Protein AF-A0A7S0AWF3-F1 (afdb_monomer_lite)

Organism: NCBI:txid73915

Foldseek 3Di:
DAADFVPGDQDDPVVVVVCCVVVVDPLQDKGKGLAQQDPPHHPCVVVVPDDDPPVCPPLCLVPPDPVNQVVCVVVLFHSPDSVNVRDDMDMGHGPNHDDQDDQDPPNDDDDDDDPDDDDDDDDDDPVVCVVVVVRHDPPQDQDQPRDRPPDDDDDDDDPPDDRDRDDDDDDDD

Structure (mmCIF, N/CA/C/O backbone):
data_AF-A0A7S0AWF3-F1
#
_entry.id   AF-A0A7S0AWF3-F1
#
loop_
_atom_site.group_PDB
_atom_site.id
_atom_site.type_symbol
_atom_site.label_atom_id
_atom_site.label_alt_id
_atom_site.label_comp_id
_atom_site.label_asym_id
_atom_site.label_entity_id
_atom_site.label_seq_id
_atom_site.pdbx_PDB_ins_code
_atom_site.Cartn_x
_atom_site.Cartn_y
_atom_site.Cartn_z
_atom_site.occupancy
_atom_site.B_iso_or_equiv
_atom_site.auth_seq_id
_atom_site.auth_comp_id
_atom_site.auth_asym_id
_atom_site.auth_atom_id
_atom_site.pdbx_PDB_model_num
ATOM 1 N N . ARG A 1 1 ? 4.620 -11.772 15.820 1.00 35.00 1 ARG A N 1
ATOM 2 C CA . ARG A 1 1 ? 5.705 -10.765 15.762 1.00 35.00 1 ARG A CA 1
ATOM 3 C C . ARG A 1 1 ? 5.446 -9.985 14.480 1.00 35.00 1 ARG A C 1
ATOM 5 O O . ARG A 1 1 ? 5.485 -10.620 13.442 1.00 35.00 1 ARG A O 1
ATOM 12 N N . GLY A 1 2 ? 4.979 -8.738 14.556 1.00 33.75 2 GLY A N 1
ATOM 13 C CA . GLY A 1 2 ? 4.572 -7.943 13.388 1.00 33.75 2 GLY A CA 1
ATOM 14 C C . GLY A 1 2 ? 5.607 -6.875 13.059 1.00 33.75 2 GLY A C 1
ATOM 15 O O . GLY A 1 2 ? 6.203 -6.306 13.967 1.00 33.75 2 GLY A O 1
ATOM 16 N N . GLY A 1 3 ? 5.852 -6.671 11.766 1.00 32.41 3 GLY A N 1
ATOM 17 C CA . GLY A 1 3 ? 6.901 -5.803 11.225 1.00 32.41 3 GLY A CA 1
ATOM 18 C C . GLY A 1 3 ? 6.804 -4.315 11.590 1.00 32.41 3 GLY A C 1
ATOM 19 O O . GLY A 1 3 ? 5.917 -3.908 12.341 1.00 32.41 3 GLY A O 1
ATOM 20 N N . PRO A 1 4 ? 7.746 -3.497 11.082 1.00 34.53 4 PRO A N 1
ATOM 21 C CA . PRO A 1 4 ? 7.899 -2.118 11.514 1.00 34.53 4 PRO A CA 1
ATOM 22 C C . PRO A 1 4 ? 6.682 -1.296 11.094 1.00 34.53 4 PRO A C 1
ATOM 24 O O . PRO A 1 4 ? 6.488 -1.038 9.907 1.00 34.53 4 PRO A O 1
ATOM 27 N N . SER A 1 5 ? 5.915 -0.825 12.078 1.00 45.97 5 SER A N 1
ATOM 28 C CA . SER A 1 5 ? 5.121 0.385 11.900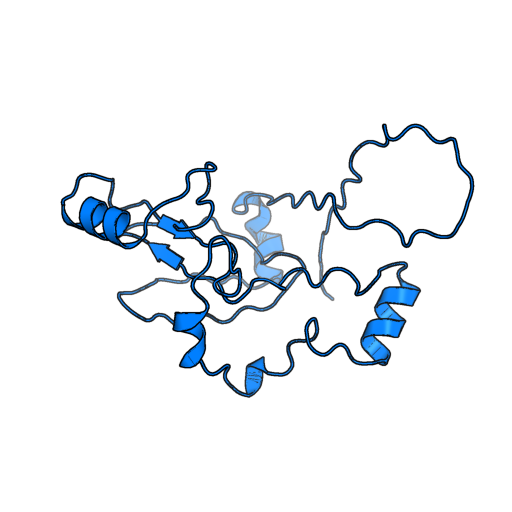 1.00 45.97 5 SER A CA 1
ATOM 29 C C . SER A 1 5 ? 6.079 1.557 11.671 1.00 45.97 5 SER A C 1
ATOM 31 O O . SER A 1 5 ? 7.243 1.511 12.085 1.00 45.97 5 SER A O 1
ATOM 33 N N . TRP A 1 6 ? 5.598 2.638 11.057 1.00 39.75 6 TRP A N 1
ATOM 34 C CA . TRP A 1 6 ? 6.263 3.940 11.132 1.00 39.75 6 TRP A CA 1
ATOM 35 C C . TRP A 1 6 ? 6.734 4.175 12.585 1.00 39.75 6 TRP A C 1
ATOM 37 O O . TRP A 1 6 ? 5.911 4.175 13.498 1.00 39.75 6 TRP A O 1
ATOM 47 N N . GLY A 1 7 ? 8.055 4.230 12.813 1.00 47.56 7 GLY A N 1
ATOM 48 C CA . GLY A 1 7 ? 8.663 4.317 14.154 1.00 47.56 7 GLY A CA 1
ATOM 49 C C . GLY A 1 7 ? 9.508 3.120 14.627 1.00 47.56 7 GLY A C 1
ATOM 50 O O . GLY A 1 7 ? 10.045 3.179 15.726 1.00 47.56 7 GLY A O 1
ATOM 51 N N . GLY A 1 8 ? 9.665 2.047 13.840 1.00 54.03 8 GLY A N 1
ATOM 52 C CA . GLY A 1 8 ? 10.641 0.975 14.131 1.00 54.03 8 GLY A CA 1
ATOM 53 C C . GLY A 1 8 ? 10.237 -0.016 15.233 1.00 54.03 8 GLY A C 1
ATOM 54 O O . GLY A 1 8 ? 11.016 -0.902 15.580 1.00 54.03 8 GLY A O 1
ATOM 55 N N . GLN A 1 9 ? 9.018 0.094 15.761 1.00 61.66 9 GLN A N 1
ATOM 56 C CA . GLN A 1 9 ? 8.491 -0.814 16.775 1.00 61.66 9 GLN A CA 1
ATOM 57 C C . GLN A 1 9 ? 7.814 -2.030 16.120 1.00 61.66 9 GLN A C 1
ATOM 59 O O . GLN A 1 9 ? 7.007 -1.894 15.200 1.00 61.66 9 GLN A O 1
ATOM 64 N N . VAL A 1 10 ? 8.158 -3.228 16.601 1.00 66.25 10 VAL A N 1
ATOM 65 C CA . VAL A 1 10 ? 7.544 -4.503 16.197 1.00 66.25 10 VAL A CA 1
ATOM 66 C C . VAL A 1 10 ? 6.279 -4.698 17.025 1.00 66.25 10 VAL A C 1
ATOM 68 O O . VAL A 1 10 ? 6.355 -4.960 18.227 1.00 66.25 10 VAL A O 1
ATOM 71 N N . TRP A 1 11 ? 5.109 -4.583 16.402 1.00 69.56 11 TRP A N 1
ATOM 72 C CA . TRP A 1 11 ? 3.831 -4.743 17.098 1.00 69.56 11 TRP A CA 1
ATOM 73 C C . TRP A 1 11 ? 3.323 -6.177 17.000 1.00 69.56 11 TRP A C 1
ATOM 75 O O . TRP A 1 11 ? 3.358 -6.810 15.947 1.00 69.56 11 TRP A O 1
ATOM 85 N N . ASN A 1 12 ? 2.802 -6.717 18.100 1.00 84.50 12 ASN A N 1
ATOM 86 C CA . ASN A 1 12 ? 1.944 -7.890 18.012 1.00 84.50 12 ASN A CA 1
ATOM 87 C C . ASN A 1 12 ? 0.540 -7.420 17.604 1.00 84.50 12 ASN A C 1
ATOM 89 O O . ASN A 1 12 ? -0.093 -6.687 18.360 1.00 84.50 12 ASN A O 1
ATOM 93 N N . LEU A 1 13 ? 0.058 -7.848 16.429 1.00 84.25 13 LEU A N 1
ATOM 94 C CA . LEU A 1 13 ? -1.236 -7.419 15.898 1.00 84.25 13 LEU A CA 1
ATOM 95 C C . LEU A 1 13 ? -2.390 -7.665 16.882 1.00 84.25 13 LEU A C 1
ATOM 97 O O . LEU A 1 13 ? -3.220 -6.780 17.063 1.00 84.25 13 LEU A O 1
ATOM 101 N N . SER A 1 14 ? -2.439 -8.821 17.554 1.00 86.75 14 SER A N 1
ATOM 102 C CA . SER A 1 14 ? -3.528 -9.109 18.494 1.00 86.75 14 SER A CA 1
ATOM 103 C C . SER A 1 14 ? -3.483 -8.188 19.712 1.00 86.75 14 SER A C 1
ATOM 105 O O . SER A 1 14 ? -4.521 -7.697 20.150 1.00 86.75 14 SER A O 1
ATOM 107 N N . SER A 1 15 ? -2.285 -7.915 20.234 1.00 89.19 15 SER A N 1
ATOM 108 C CA . SER A 1 15 ? -2.096 -6.979 21.347 1.00 89.19 15 SER A CA 1
ATOM 109 C C . SER A 1 15 ? -2.477 -5.559 20.946 1.00 89.19 15 SER A C 1
ATOM 111 O O . SER A 1 15 ? -3.204 -4.905 21.684 1.00 89.19 15 SER A O 1
ATOM 113 N N . TRP A 1 16 ? -2.069 -5.115 19.756 1.00 90.00 16 TRP A N 1
ATOM 114 C CA . TRP A 1 16 ? -2.416 -3.791 19.245 1.00 90.00 16 TRP A CA 1
ATOM 115 C C . TRP A 1 16 ? -3.926 -3.630 19.052 1.00 90.00 16 TRP A C 1
ATOM 117 O O . TRP A 1 16 ? -4.492 -2.632 19.486 1.00 90.00 16 TRP A O 1
ATOM 127 N N . VAL A 1 17 ? -4.605 -4.628 18.471 1.00 89.69 17 VAL A N 1
ATOM 128 C CA . VAL A 1 17 ? -6.070 -4.601 18.309 1.00 89.69 17 VAL A CA 1
ATOM 129 C C . VAL A 1 17 ? -6.758 -4.530 19.671 1.00 89.69 17 VAL A C 1
ATOM 131 O O . VAL A 1 17 ? -7.660 -3.716 19.863 1.00 89.69 17 VAL A O 1
ATOM 134 N N . HIS A 1 18 ? -6.308 -5.332 20.639 1.00 92.69 18 HIS A N 1
ATOM 135 C CA . HIS A 1 18 ? -6.840 -5.283 21.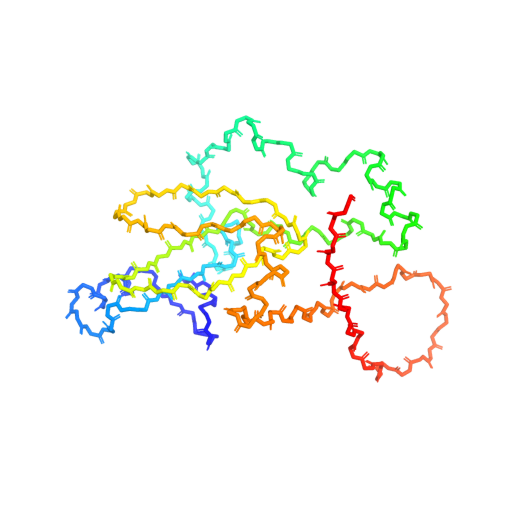997 1.00 92.69 18 HIS A CA 1
ATOM 136 C C . HIS A 1 18 ? -6.599 -3.915 22.648 1.00 92.69 18 HIS A C 1
ATOM 138 O O . HIS A 1 18 ? -7.492 -3.368 23.291 1.00 92.69 18 HIS A O 1
ATOM 144 N N . GLU A 1 19 ? -5.399 -3.351 22.525 1.00 93.00 19 GLU A N 1
ATOM 145 C CA . GLU A 1 19 ? -5.068 -2.029 23.059 1.00 93.00 19 GLU A CA 1
ATOM 146 C C . GLU A 1 19 ? -5.939 -0.935 22.444 1.00 93.00 19 GLU A C 1
ATOM 148 O O . GLU A 1 19 ? -6.502 -0.135 23.196 1.00 93.00 19 GLU A O 1
ATOM 153 N N . LEU A 1 20 ? -6.135 -0.967 21.123 1.00 90.75 20 LEU A N 1
ATOM 154 C CA . LEU A 1 20 ? -7.010 -0.050 20.398 1.00 90.75 20 LEU A CA 1
ATOM 155 C C . LEU A 1 20 ? -8.449 -0.129 20.916 1.00 90.75 20 LEU A C 1
ATOM 157 O O . LEU A 1 20 ? -9.039 0.893 21.256 1.00 90.75 20 LEU A O 1
ATOM 161 N N . TRP A 1 21 ? -9.014 -1.334 21.018 1.00 91.94 21 TRP A N 1
ATOM 162 C CA . TRP A 1 21 ? -10.392 -1.526 21.485 1.00 91.94 21 TRP A CA 1
ATOM 163 C C . TRP A 1 21 ? -10.581 -1.202 22.965 1.00 91.94 21 TRP A C 1
ATOM 165 O O . TRP A 1 21 ? -11.638 -0.714 23.351 1.00 91.94 21 TRP A O 1
ATOM 175 N N . SER A 1 22 ? -9.556 -1.420 23.788 1.00 96.00 22 SER A N 1
ATOM 176 C CA . SER A 1 22 ? -9.563 -1.022 25.201 1.00 96.00 22 SER A CA 1
ATOM 177 C C . SER A 1 22 ? -9.377 0.485 25.423 1.00 96.00 22 SER A C 1
ATOM 179 O O . SER A 1 22 ? -9.409 0.931 26.566 1.00 96.00 22 SER A O 1
ATOM 181 N N . GLY A 1 23 ? -9.135 1.267 24.363 1.00 94.50 23 GLY A N 1
ATOM 182 C CA . GLY A 1 23 ? -8.863 2.705 24.454 1.00 94.50 23 GLY A CA 1
ATOM 183 C C . GLY A 1 23 ? -7.490 3.053 25.038 1.00 94.50 23 GLY A C 1
ATOM 184 O O . GLY A 1 23 ? -7.255 4.203 25.397 1.00 94.50 23 GLY A O 1
ATOM 185 N N . ARG A 1 24 ? -6.572 2.080 25.142 1.00 94.38 24 ARG A N 1
ATOM 186 C CA . ARG A 1 24 ? -5.211 2.289 25.672 1.00 94.38 24 ARG A CA 1
ATOM 187 C C . ARG A 1 24 ? -4.275 2.965 24.676 1.00 94.38 24 ARG A C 1
ATOM 189 O O . ARG A 1 24 ? -3.274 3.539 25.090 1.00 94.38 24 ARG A O 1
ATOM 196 N N . ILE A 1 25 ? -4.605 2.914 23.387 1.00 91.69 25 ILE A N 1
ATOM 197 C CA . ILE A 1 25 ? -3.926 3.679 22.338 1.00 91.69 25 ILE A CA 1
ATOM 198 C C . ILE A 1 25 ? -4.941 4.539 21.576 1.00 91.69 25 ILE A C 1
ATOM 200 O O . ILE A 1 25 ? -6.114 4.160 21.490 1.00 91.69 25 ILE A O 1
ATOM 204 N N . PRO A 1 26 ? -4.527 5.697 21.024 1.00 90.56 26 PRO A N 1
ATOM 205 C CA . PRO A 1 26 ? -5.448 6.598 20.342 1.00 90.56 26 PRO A CA 1
ATOM 206 C C . PRO A 1 26 ? -6.111 5.937 19.133 1.00 90.56 26 PRO A C 1
ATOM 208 O O . PRO A 1 26 ? -5.474 5.196 18.390 1.00 90.56 26 PRO A O 1
ATOM 211 N N . SER A 1 27 ? -7.378 6.265 18.870 1.00 90.44 27 SER A N 1
ATOM 212 C CA . SER A 1 27 ? -8.121 5.659 17.758 1.00 90.44 27 SER A CA 1
ATOM 213 C C . SER A 1 27 ? -7.572 6.026 16.376 1.00 90.44 27 SER A C 1
ATOM 215 O O . SER A 1 27 ? -7.838 5.324 15.414 1.00 90.44 27 SER A O 1
ATOM 217 N N . HIS A 1 28 ? -6.807 7.109 16.254 1.00 88.06 28 HIS A N 1
ATOM 218 C CA . HIS A 1 28 ? -6.290 7.601 14.976 1.00 88.06 28 HIS A CA 1
ATOM 219 C C . HIS A 1 28 ? -4.918 7.014 14.603 1.00 88.06 28 HIS A C 1
ATOM 221 O O . HIS A 1 28 ? -4.251 7.553 13.723 1.00 88.06 28 HIS A O 1
ATOM 227 N N . VAL A 1 29 ? -4.475 5.939 15.263 1.00 88.38 29 VAL A N 1
ATOM 228 C CA . VAL A 1 29 ? -3.222 5.236 14.938 1.00 88.38 29 VAL A CA 1
ATOM 229 C C . VAL A 1 29 ? -3.467 4.055 13.995 1.00 88.38 29 VAL A C 1
ATOM 231 O O . VAL A 1 29 ? -4.584 3.546 13.871 1.00 88.38 29 VAL A O 1
ATOM 234 N N . GLY A 1 30 ? -2.414 3.613 13.307 1.00 87.75 30 GLY A N 1
ATOM 235 C CA . GLY A 1 30 ? -2.478 2.491 12.376 1.00 87.75 30 GLY A CA 1
ATOM 236 C C . GLY A 1 30 ? -1.155 1.743 12.257 1.00 87.75 30 GLY A C 1
ATOM 237 O O . GLY A 1 30 ? -0.084 2.317 12.447 1.00 87.75 30 GLY A O 1
ATOM 238 N N . ILE A 1 31 ? -1.249 0.457 11.930 1.00 85.31 31 ILE A N 1
ATOM 239 C CA . ILE A 1 31 ? -0.146 -0.431 11.573 1.00 85.31 31 ILE A CA 1
ATOM 240 C C . ILE A 1 31 ? -0.183 -0.687 10.068 1.00 85.31 31 ILE A C 1
ATOM 242 O O . ILE A 1 31 ? -1.238 -0.915 9.472 1.00 85.31 31 ILE A O 1
ATOM 246 N N . PHE A 1 32 ? 1.014 -0.688 9.496 1.00 81.56 32 PHE A N 1
ATOM 247 C CA . PHE A 1 32 ? 1.313 -1.044 8.122 1.00 81.56 32 PHE A CA 1
ATOM 248 C C . PHE A 1 32 ? 2.394 -2.113 8.197 1.00 81.56 32 PHE A C 1
ATOM 250 O O . PHE A 1 32 ? 3.433 -1.863 8.811 1.00 81.56 32 PHE A O 1
ATOM 257 N N . ASP A 1 33 ? 2.155 -3.299 7.648 1.00 78.69 33 ASP A N 1
ATOM 258 C CA . ASP A 1 33 ? 3.249 -4.251 7.483 1.00 78.69 33 ASP A CA 1
ATOM 259 C C . ASP A 1 33 ? 4.068 -3.926 6.221 1.00 78.69 33 ASP A C 1
ATOM 261 O O . ASP A 1 33 ? 3.626 -3.215 5.317 1.00 78.69 33 ASP A O 1
ATOM 265 N N . LYS A 1 34 ? 5.294 -4.451 6.170 1.00 73.38 34 LYS A N 1
ATOM 266 C CA . LYS A 1 34 ? 6.145 -4.384 4.974 1.00 73.38 34 LYS A CA 1
ATOM 267 C C . LYS A 1 34 ? 5.839 -5.498 3.970 1.00 73.38 34 LYS A C 1
ATOM 269 O O . LYS A 1 34 ? 6.589 -5.661 3.018 1.00 73.38 34 LYS A O 1
ATOM 274 N N . GLY A 1 35 ? 4.786 -6.281 4.203 1.00 85.38 35 GLY A N 1
ATOM 275 C CA . GLY A 1 35 ? 4.502 -7.473 3.428 1.00 85.38 35 GLY A CA 1
ATOM 276 C C . GLY A 1 35 ? 4.234 -8.722 4.265 1.00 85.38 35 GLY A C 1
ATOM 277 O O . GLY A 1 35 ? 5.013 -9.107 5.148 1.00 85.38 35 GLY A O 1
ATOM 278 N N . LEU A 1 36 ? 3.136 -9.397 3.937 1.00 87.94 36 LEU A N 1
ATOM 279 C CA . LEU A 1 36 ? 2.686 -10.638 4.558 1.00 87.94 36 LEU A CA 1
ATOM 280 C C . LEU A 1 36 ? 3.538 -11.847 4.167 1.00 87.94 36 LEU A C 1
ATOM 282 O O . LEU A 1 36 ? 3.524 -12.838 4.900 1.00 87.94 36 LEU A O 1
ATOM 286 N N . ALA A 1 37 ? 4.267 -11.785 3.050 1.00 87.44 37 ALA A N 1
ATOM 287 C CA . ALA A 1 37 ? 5.036 -12.919 2.539 1.00 87.44 37 ALA A CA 1
ATOM 288 C C . ALA A 1 37 ? 6.320 -13.189 3.343 1.00 87.44 37 ALA A C 1
ATOM 290 O O . ALA A 1 37 ? 6.858 -14.295 3.290 1.00 87.44 37 ALA A O 1
ATOM 291 N N . THR A 1 38 ? 6.805 -12.217 4.124 1.00 83.06 38 THR A N 1
ATOM 292 C CA . THR A 1 38 ? 8.064 -12.371 4.870 1.00 83.06 38 THR A CA 1
ATOM 293 C C . THR A 1 38 ? 7.937 -13.385 6.008 1.00 83.06 38 THR A C 1
ATOM 295 O O . THR A 1 38 ? 7.006 -13.335 6.814 1.00 83.06 38 THR A O 1
ATOM 298 N N . ALA A 1 39 ? 8.910 -14.291 6.130 1.00 79.50 39 ALA A N 1
ATOM 299 C CA . ALA A 1 39 ? 8.926 -15.287 7.204 1.00 79.50 39 ALA A CA 1
ATOM 300 C C . ALA A 1 39 ? 9.254 -14.671 8.576 1.00 79.50 39 ALA A C 1
ATOM 302 O O . ALA A 1 39 ? 8.826 -15.176 9.611 1.00 79.50 39 ALA A O 1
ATOM 303 N N . GLN A 1 40 ? 10.026 -13.582 8.593 1.00 79.94 40 GLN A N 1
ATOM 304 C CA . GLN A 1 40 ? 10.525 -12.965 9.819 1.00 79.94 40 GLN A CA 1
ATOM 305 C C . GLN A 1 40 ? 9.437 -12.159 10.537 1.00 79.94 40 GLN A C 1
ATOM 307 O O . GLN A 1 40 ? 9.335 -12.230 11.762 1.00 79.94 40 GLN A O 1
ATOM 312 N N . ASN A 1 41 ? 8.643 -11.389 9.784 1.00 74.25 41 ASN A N 1
ATOM 313 C CA . ASN A 1 41 ? 7.732 -10.378 10.333 1.00 74.25 41 ASN A CA 1
ATOM 314 C C . ASN A 1 41 ? 6.346 -10.335 9.663 1.00 74.25 41 ASN A C 1
AT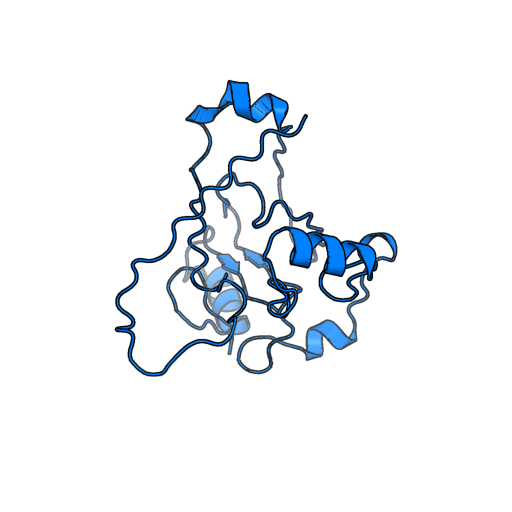OM 316 O O . ASN A 1 41 ? 5.523 -9.497 10.041 1.00 74.25 41 ASN A O 1
ATOM 320 N N . GLY A 1 42 ? 6.103 -11.197 8.675 1.00 84.19 42 GLY A N 1
ATOM 321 C CA . GLY A 1 42 ? 4.836 -11.330 7.969 1.00 84.19 42 GLY A CA 1
ATOM 322 C C . GLY A 1 42 ? 3.957 -12.433 8.557 1.00 84.19 42 GLY A C 1
ATOM 323 O O . GLY A 1 42 ? 4.131 -12.883 9.694 1.00 84.19 42 GLY A O 1
ATOM 324 N N . CYS A 1 43 ? 2.983 -12.877 7.768 1.00 86.19 43 CYS A N 1
ATOM 325 C CA . CYS A 1 43 ? 2.122 -14.001 8.111 1.00 86.19 43 CYS A CA 1
ATOM 326 C C . CYS A 1 43 ? 1.752 -14.789 6.843 1.00 86.19 43 CYS A C 1
ATOM 328 O O . CYS A 1 43 ? 0.628 -14.663 6.347 1.00 86.19 43 CYS A O 1
ATOM 330 N N . PRO A 1 44 ? 2.660 -15.642 6.328 1.00 87.69 44 PRO A N 1
ATOM 331 C CA . PRO A 1 44 ? 2.429 -16.382 5.084 1.00 87.69 44 PRO A CA 1
ATOM 332 C C . PRO A 1 44 ? 1.178 -17.270 5.125 1.00 87.69 44 PRO A C 1
ATOM 334 O O . PRO A 1 44 ? 0.531 -17.492 4.108 1.00 87.69 44 PRO A O 1
ATOM 337 N N . ALA A 1 45 ? 0.780 -17.729 6.315 1.00 88.81 45 ALA A N 1
ATOM 338 C CA . ALA A 1 45 ? -0.445 -18.501 6.506 1.00 88.81 45 ALA A CA 1
ATOM 339 C C . ALA A 1 45 ? -1.721 -17.746 6.082 1.00 88.81 45 ALA A C 1
ATOM 341 O O . ALA A 1 45 ? -2.678 -18.383 5.645 1.00 88.81 45 ALA A O 1
ATOM 342 N N . LEU A 1 46 ? -1.749 -16.407 6.161 1.00 85.94 46 LEU A N 1
ATOM 343 C CA . LEU A 1 46 ? -2.873 -15.612 5.647 1.00 85.94 46 LEU A CA 1
ATOM 344 C C . LEU A 1 46 ? -2.951 -15.649 4.117 1.00 85.94 46 LEU A C 1
ATOM 346 O O . LEU A 1 46 ? -4.042 -15.554 3.557 1.00 85.94 46 LEU A O 1
ATOM 350 N N . LEU A 1 47 ? -1.814 -15.841 3.445 1.00 89.88 47 LEU A N 1
ATOM 351 C CA . LEU A 1 47 ? -1.745 -15.917 1.988 1.00 89.88 47 LEU A CA 1
ATOM 352 C C . LEU A 1 47 ? -2.243 -17.258 1.445 1.00 89.88 47 LEU A C 1
ATOM 354 O O . LEU A 1 47 ? -2.651 -17.324 0.293 1.00 89.88 47 LEU A O 1
ATOM 358 N N . ALA A 1 48 ? -2.307 -18.307 2.273 1.00 90.19 48 ALA A N 1
ATOM 359 C CA . ALA A 1 48 ? -2.763 -19.634 1.848 1.00 90.19 48 ALA A CA 1
ATOM 360 C C . ALA A 1 48 ? -4.208 -19.654 1.310 1.00 90.19 48 ALA A C 1
ATOM 362 O O . ALA A 1 48 ? -4.586 -20.578 0.597 1.00 90.19 48 ALA A O 1
ATOM 363 N N . LYS A 1 49 ? -5.022 -18.653 1.668 1.00 86.44 49 LYS A N 1
ATOM 364 C CA . LYS A 1 49 ? -6.411 -18.494 1.201 1.00 86.44 49 LYS A CA 1
ATOM 365 C C . LYS A 1 49 ? -6.606 -17.264 0.313 1.00 86.44 49 LYS A C 1
ATOM 367 O O . LYS A 1 49 ? -7.737 -16.943 -0.049 1.00 86.44 49 LYS A O 1
ATOM 372 N N . PHE A 1 50 ? -5.534 -16.534 0.029 1.00 88.81 50 PHE A N 1
ATOM 373 C CA . PHE A 1 50 ? -5.597 -15.298 -0.728 1.00 88.81 50 PHE A CA 1
ATOM 374 C C . PHE A 1 50 ? -5.417 -15.595 -2.212 1.00 88.81 50 PHE A C 1
ATOM 376 O O . PHE A 1 50 ? -4.405 -16.151 -2.627 1.00 88.81 50 PHE A O 1
ATOM 383 N N . HIS A 1 51 ? -6.400 -15.192 -3.010 1.00 90.56 51 HIS A N 1
ATOM 384 C CA . HIS A 1 51 ? -6.339 -15.289 -4.461 1.00 90.56 51 HIS A CA 1
ATOM 385 C C . HIS A 1 51 ? -6.251 -13.885 -5.049 1.00 90.56 51 HIS A C 1
ATOM 387 O O . HIS A 1 51 ? -7.111 -13.042 -4.787 1.00 90.56 51 HIS A O 1
ATOM 393 N N . VAL A 1 52 ? -5.212 -13.642 -5.848 1.00 89.94 52 VAL A N 1
ATOM 394 C CA . VAL A 1 52 ? -5.069 -12.396 -6.605 1.00 89.94 52 VAL A CA 1
ATOM 395 C C . VAL A 1 52 ? -6.111 -12.394 -7.729 1.00 89.94 52 VAL A C 1
ATOM 397 O O . VAL A 1 52 ? -6.183 -13.369 -8.482 1.00 89.94 52 VAL A O 1
ATOM 400 N N . PRO A 1 53 ? -6.934 -11.339 -7.865 1.00 90.50 53 PRO A N 1
ATOM 401 C CA . PRO A 1 53 ? -7.876 -11.244 -8.969 1.00 90.50 53 PRO A CA 1
ATOM 402 C C . PRO A 1 53 ? -7.160 -11.306 -10.331 1.00 90.50 53 PRO A C 1
ATOM 404 O O . PRO A 1 53 ? -6.098 -10.698 -10.472 1.00 90.50 53 PRO A O 1
ATOM 407 N N . PRO A 1 54 ? -7.730 -11.968 -11.359 1.00 91.12 54 PRO A N 1
ATOM 408 C CA . PRO A 1 54 ? -7.035 -12.195 -12.631 1.00 91.12 54 PRO A CA 1
ATOM 409 C C . PRO A 1 54 ? -6.508 -10.927 -13.316 1.00 91.12 54 PRO A C 1
ATOM 411 O O . PRO A 1 54 ? -5.443 -10.947 -13.918 1.00 91.12 54 PRO A O 1
ATOM 414 N N . TYR A 1 55 ? -7.210 -9.802 -13.172 1.00 89.38 55 TYR A N 1
ATOM 415 C CA . TYR A 1 55 ? -6.815 -8.513 -13.747 1.00 89.38 55 TYR A CA 1
ATOM 416 C C . TYR A 1 55 ? -5.579 -7.879 -13.079 1.00 89.38 55 TYR A C 1
ATOM 418 O O . TYR A 1 55 ? -5.005 -6.950 -13.637 1.00 89.38 55 TYR A O 1
ATOM 426 N N . PHE A 1 56 ? -5.130 -8.400 -11.933 1.00 88.81 56 PHE A N 1
ATOM 427 C CA . PHE A 1 56 ? -3.872 -8.020 -11.277 1.00 88.81 56 PHE A CA 1
ATOM 428 C C . PHE A 1 56 ? -2.791 -9.107 -11.359 1.00 88.81 56 PHE A C 1
ATOM 430 O O . PHE A 1 56 ? -1.695 -8.915 -10.841 1.00 88.81 56 PHE A O 1
ATOM 437 N N . ALA A 1 57 ? -3.063 -10.243 -12.010 1.00 86.19 57 ALA A N 1
ATOM 438 C CA . ALA A 1 57 ? -2.133 -11.373 -12.061 1.00 86.19 57 ALA A CA 1
ATOM 439 C C . ALA A 1 57 ? -0.904 -11.129 -12.958 1.00 86.19 57 ALA A C 1
ATOM 441 O O . ALA A 1 57 ? 0.047 -11.900 -12.913 1.00 86.19 57 ALA A O 1
ATOM 442 N N . HIS A 1 58 ? -0.915 -10.063 -13.767 1.00 84.56 58 HIS A N 1
ATOM 443 C CA . HIS A 1 58 ? 0.184 -9.722 -14.673 1.00 84.56 58 HIS A CA 1
ATOM 444 C C . HIS A 1 58 ? 1.459 -9.240 -13.968 1.00 84.56 58 HIS A C 1
ATOM 446 O O . HIS A 1 58 ? 2.474 -9.145 -14.648 1.00 84.56 58 HIS A O 1
ATOM 452 N N . ASP A 1 59 ? 1.383 -8.927 -12.665 1.00 85.25 59 ASP A N 1
ATOM 453 C CA . ASP A 1 59 ? 2.460 -8.504 -11.753 1.00 85.25 59 ASP A CA 1
ATOM 454 C C . ASP A 1 59 ? 3.872 -8.497 -12.379 1.00 85.25 59 ASP A C 1
ATOM 456 O O . ASP A 1 59 ? 4.636 -9.465 -12.306 1.00 85.25 59 ASP A O 1
ATOM 460 N N . VAL A 1 60 ? 4.190 -7.386 -13.056 1.00 84.62 60 VAL A N 1
ATOM 461 C CA . VAL A 1 60 ? 5.322 -7.290 -13.997 1.00 84.62 60 VAL A CA 1
ATOM 462 C C . VAL A 1 60 ? 6.681 -7.479 -13.332 1.00 84.62 60 VAL A C 1
ATOM 464 O O . VAL A 1 60 ? 7.648 -7.820 -14.007 1.00 84.62 60 VAL A O 1
ATOM 467 N N . PHE A 1 61 ? 6.760 -7.283 -12.015 1.00 83.50 61 PHE A N 1
ATOM 468 C CA . PHE A 1 61 ? 7.982 -7.499 -11.245 1.00 83.50 61 PHE A CA 1
ATOM 469 C C . PHE A 1 61 ? 8.173 -8.966 -10.840 1.00 83.50 61 PHE A C 1
ATOM 471 O O . PHE A 1 61 ? 9.306 -9.391 -10.633 1.00 83.50 61 PHE A O 1
ATOM 478 N N . LYS A 1 62 ? 7.099 -9.766 -10.787 1.00 84.00 62 LYS A N 1
ATOM 479 C CA . LYS A 1 62 ? 7.159 -11.219 -10.524 1.00 84.00 62 LYS A CA 1
ATOM 480 C C . LYS A 1 62 ? 7.333 -12.029 -11.798 1.00 84.00 62 LYS A C 1
ATOM 482 O O . LYS A 1 62 ? 7.946 -13.095 -11.782 1.00 84.00 62 LYS A O 1
ATOM 487 N N . HIS A 1 63 ? 6.780 -11.520 -12.895 1.00 83.19 63 HIS A N 1
ATOM 488 C CA . HIS A 1 63 ? 6.785 -12.172 -14.200 1.00 83.19 63 HIS A CA 1
ATOM 489 C C . HIS A 1 63 ? 7.246 -11.196 -15.292 1.00 83.19 63 HIS A C 1
ATOM 491 O O . HIS A 1 63 ? 6.471 -10.868 -16.197 1.00 83.19 63 HIS A O 1
ATOM 497 N N . PRO A 1 64 ? 8.493 -10.694 -15.217 1.00 82.38 64 PRO A N 1
ATOM 498 C CA . PRO A 1 64 ? 8.982 -9.720 -16.179 1.00 82.38 64 PRO A CA 1
ATOM 499 C C . PRO A 1 64 ? 9.067 -10.348 -17.574 1.00 82.38 64 PRO A C 1
ATOM 501 O O . PRO A 1 64 ? 9.648 -11.413 -17.760 1.00 82.38 64 PRO A O 1
ATOM 504 N N . SER A 1 65 ? 8.486 -9.679 -18.570 1.00 84.69 65 SER A N 1
ATOM 505 C CA . SER A 1 65 ? 8.650 -10.079 -19.974 1.00 84.69 65 SER A CA 1
ATOM 506 C C . SER A 1 65 ? 10.061 -9.762 -20.479 1.00 84.69 65 SER A C 1
ATOM 508 O O . SER A 1 65 ? 10.659 -8.782 -20.033 1.00 84.69 65 SER A O 1
ATOM 510 N N . ASP A 1 66 ? 10.552 -10.492 -21.485 1.00 88.94 66 ASP A N 1
ATOM 511 C CA . ASP A 1 66 ? 11.845 -10.201 -22.134 1.00 88.94 66 ASP A CA 1
ATOM 512 C C . ASP A 1 66 ? 11.943 -8.744 -22.602 1.00 88.94 66 ASP A C 1
ATOM 514 O O . ASP A 1 66 ? 12.978 -8.097 -22.454 1.00 88.94 66 ASP A O 1
ATOM 518 N N . ARG A 1 67 ? 10.833 -8.191 -23.112 1.00 87.75 67 ARG A N 1
ATOM 519 C CA . ARG A 1 67 ? 10.749 -6.782 -23.515 1.00 87.75 67 ARG A CA 1
ATOM 520 C C . ARG A 1 67 ? 10.974 -5.843 -22.332 1.00 87.75 67 ARG A C 1
ATOM 522 O O . ARG A 1 67 ? 11.703 -4.869 -22.471 1.00 87.75 67 ARG A O 1
ATOM 529 N N . PHE A 1 68 ? 10.356 -6.124 -21.187 1.00 84.44 68 PHE A N 1
ATOM 530 C CA . PHE A 1 68 ? 10.519 -5.322 -19.975 1.00 84.44 68 PHE A CA 1
ATOM 531 C C . PHE A 1 68 ? 11.953 -5.405 -19.435 1.00 84.44 68 PHE A C 1
ATOM 533 O O . PHE A 1 68 ? 12.547 -4.371 -19.136 1.00 84.44 68 PHE A O 1
ATOM 540 N N . ILE A 1 69 ? 12.541 -6.606 -19.406 1.00 84.44 69 ILE A N 1
ATOM 541 C CA . ILE A 1 69 ? 13.944 -6.824 -19.018 1.00 84.44 69 ILE A CA 1
ATOM 542 C C . ILE A 1 69 ? 14.885 -6.036 -19.938 1.00 84.44 69 ILE A C 1
ATOM 544 O O . ILE A 1 69 ? 15.759 -5.316 -19.457 1.00 84.44 69 ILE A O 1
ATOM 548 N N . ALA A 1 70 ? 14.684 -6.117 -21.255 1.00 86.69 70 ALA A N 1
ATOM 549 C CA . ALA A 1 70 ? 15.482 -5.381 -22.231 1.00 86.69 70 ALA A CA 1
ATOM 550 C C . ALA A 1 70 ? 15.351 -3.859 -22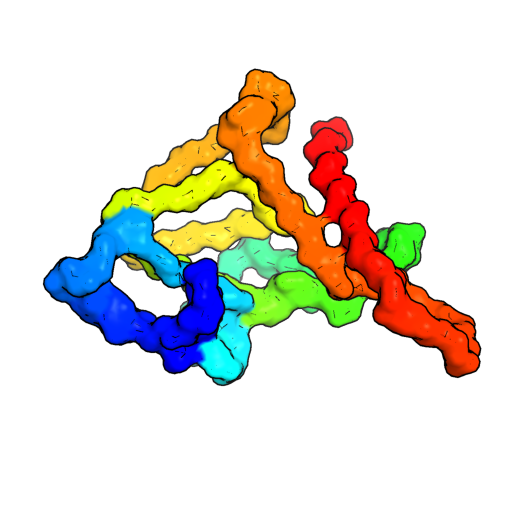.054 1.00 86.69 70 ALA A C 1
ATOM 552 O O . ALA A 1 70 ? 16.356 -3.149 -22.104 1.00 86.69 70 ALA A O 1
ATOM 553 N N . SER A 1 71 ? 14.140 -3.351 -21.795 1.00 83.19 71 SER A N 1
ATOM 554 C CA . SER A 1 71 ? 13.912 -1.930 -21.508 1.00 83.19 71 SER A CA 1
ATOM 555 C C . SER A 1 71 ? 14.644 -1.473 -20.245 1.00 83.19 71 SER A C 1
ATOM 557 O O . SER A 1 71 ? 15.333 -0.455 -20.293 1.00 83.19 71 SER A O 1
ATOM 559 N N . LEU A 1 72 ? 14.574 -2.236 -19.150 1.00 81.38 72 LEU A N 1
ATOM 560 C CA . LEU A 1 72 ? 15.329 -1.935 -17.930 1.00 81.38 72 LEU A CA 1
ATOM 561 C C . LEU A 1 72 ? 16.836 -1.933 -18.196 1.00 81.38 72 LEU A C 1
ATOM 563 O O . LEU A 1 72 ? 17.510 -0.954 -17.878 1.00 81.38 72 LEU A O 1
ATOM 567 N N . SER A 1 73 ? 17.345 -2.962 -18.877 1.00 81.94 73 SER A N 1
ATOM 568 C CA . SER A 1 73 ? 18.761 -3.052 -19.233 1.00 81.94 73 SER A CA 1
ATOM 569 C C . SER A 1 73 ? 19.219 -1.872 -20.093 1.00 81.94 73 SER A C 1
ATOM 571 O O . SER A 1 73 ? 20.318 -1.365 -19.879 1.00 81.94 73 SER A O 1
ATOM 573 N N . SER A 1 74 ? 18.394 -1.403 -21.036 1.00 84.25 74 SER A N 1
ATOM 574 C CA . SER A 1 74 ? 18.711 -0.236 -21.874 1.00 84.25 74 SER A CA 1
ATOM 575 C C . SER A 1 74 ? 18.766 1.076 -21.086 1.00 84.25 74 SER A C 1
ATOM 577 O O . SER A 1 74 ? 19.488 1.992 -21.470 1.00 84.25 74 SER A O 1
ATOM 579 N N . ALA A 1 75 ? 18.054 1.143 -19.958 1.00 80.06 75 ALA A N 1
ATOM 580 C CA . ALA A 1 75 ? 18.086 2.256 -19.017 1.00 80.06 75 ALA A CA 1
ATOM 581 C C . ALA A 1 75 ? 19.188 2.110 -17.945 1.00 80.06 75 ALA A C 1
ATOM 583 O O . ALA A 1 75 ? 19.260 2.930 -17.032 1.00 80.06 75 ALA A O 1
ATOM 584 N N . GLY A 1 76 ? 20.032 1.071 -18.021 1.00 81.25 76 GLY A N 1
ATOM 585 C CA . GLY A 1 76 ? 21.048 0.779 -17.004 1.00 81.25 76 GLY A CA 1
ATOM 586 C C . GLY A 1 76 ? 20.475 0.264 -15.676 1.00 81.25 76 GLY A C 1
ATOM 587 O O . GLY A 1 76 ? 21.157 0.322 -14.654 1.00 81.25 76 GLY A O 1
ATOM 588 N N . LEU A 1 77 ? 19.231 -0.224 -15.681 1.00 77.00 77 LEU A N 1
ATOM 589 C CA . LEU A 1 77 ? 18.523 -0.767 -14.521 1.00 77.00 77 LEU A CA 1
ATOM 590 C C . LEU A 1 77 ? 18.535 -2.301 -14.554 1.00 77.00 77 LEU A C 1
ATOM 592 O O . LEU A 1 77 ? 18.496 -2.911 -15.624 1.00 77.00 77 LEU A O 1
ATOM 596 N N . THR A 1 78 ? 18.554 -2.938 -13.382 1.00 73.38 78 THR A N 1
ATOM 597 C CA . THR A 1 78 ? 18.480 -4.402 -13.257 1.00 73.38 78 THR A CA 1
ATOM 598 C C . THR A 1 78 ? 17.137 -4.833 -12.667 1.00 73.38 78 THR A C 1
ATOM 600 O O . THR A 1 78 ? 16.517 -4.112 -11.887 1.00 73.38 78 THR A O 1
ATOM 603 N N . THR A 1 79 ? 16.682 -6.035 -13.025 1.00 65.62 79 THR A N 1
ATOM 604 C CA . THR A 1 79 ? 15.515 -6.694 -12.410 1.00 65.62 79 THR A CA 1
ATOM 605 C C . THR A 1 79 ? 15.850 -7.405 -11.101 1.00 65.62 79 THR A C 1
ATOM 607 O O . THR A 1 79 ? 15.000 -8.097 -10.551 1.00 65.62 79 THR A O 1
ATOM 610 N N . GLU A 1 80 ? 17.088 -7.297 -10.609 1.00 64.75 80 GLU A N 1
ATOM 611 C CA . GLU A 1 80 ? 17.547 -8.068 -9.445 1.00 64.75 80 GLU A CA 1
ATOM 612 C C . GLU A 1 80 ? 16.840 -7.669 -8.145 1.00 64.75 80 GLU A C 1
ATOM 614 O O . GLU A 1 80 ? 16.843 -8.430 -7.177 1.00 64.75 80 GLU A O 1
ATOM 619 N N . VAL A 1 81 ? 16.180 -6.511 -8.124 1.00 71.62 81 VAL A N 1
ATOM 620 C CA . VAL A 1 81 ? 15.408 -6.047 -6.977 1.00 71.62 81 VAL A CA 1
ATOM 621 C C . VAL A 1 81 ? 13.950 -5.927 -7.392 1.00 71.62 81 VAL A C 1
ATOM 623 O O . VAL A 1 81 ? 13.528 -4.885 -7.878 1.00 71.62 81 VAL A O 1
ATOM 626 N N . ASP A 1 82 ? 13.172 -6.995 -7.196 1.00 81.75 82 ASP A N 1
ATOM 627 C CA . ASP A 1 82 ? 11.715 -6.878 -7.115 1.00 81.75 82 ASP A CA 1
ATOM 628 C C . ASP A 1 82 ? 11.386 -6.001 -5.891 1.00 81.75 82 ASP A C 1
ATOM 630 O O . ASP A 1 82 ? 11.527 -6.460 -4.746 1.00 81.75 82 ASP A O 1
ATOM 634 N N . PRO A 1 83 ? 10.971 -4.736 -6.100 1.00 81.94 83 PRO A N 1
ATOM 635 C CA . PRO A 1 83 ? 10.768 -3.792 -5.007 1.00 81.94 83 PRO A CA 1
ATOM 636 C C . PRO A 1 83 ? 9.537 -4.159 -4.168 1.00 81.94 83 PRO A C 1
ATOM 638 O O . PRO A 1 83 ? 9.365 -3.639 -3.067 1.00 81.94 83 PRO A O 1
ATOM 641 N N . PHE A 1 84 ? 8.707 -5.086 -4.658 1.00 85.94 84 PHE A N 1
ATOM 642 C CA . PHE A 1 84 ? 7.486 -5.560 -4.025 1.00 85.94 84 PHE A CA 1
ATOM 643 C C . PHE A 1 84 ? 7.580 -7.042 -3.632 1.00 85.94 84 PHE A C 1
ATOM 645 O O . PHE A 1 84 ? 6.554 -7.699 -3.435 1.00 85.94 84 PHE A O 1
ATOM 652 N N . LYS A 1 85 ? 8.791 -7.601 -3.489 1.00 85.69 85 LYS A N 1
ATOM 653 C CA . LYS A 1 85 ? 9.022 -9.022 -3.149 1.00 85.69 85 LYS A CA 1
ATOM 654 C C . LYS A 1 85 ? 8.245 -9.518 -1.929 1.00 85.69 85 LYS A C 1
ATOM 656 O O . LYS A 1 85 ? 7.801 -10.661 -1.914 1.00 85.69 85 LYS A O 1
ATOM 661 N N . ASP A 1 86 ? 8.023 -8.633 -0.963 1.00 85.06 86 ASP A N 1
ATOM 662 C CA . ASP A 1 86 ? 7.406 -8.961 0.319 1.00 85.06 86 ASP A CA 1
ATOM 663 C C . ASP A 1 86 ? 5.865 -8.812 0.318 1.00 85.06 86 ASP A C 1
ATOM 665 O O . ASP A 1 86 ? 5.195 -9.311 1.228 1.00 85.06 86 ASP A O 1
ATOM 669 N N . HIS A 1 87 ? 5.284 -8.171 -0.706 1.00 88.50 87 HIS A N 1
ATOM 670 C CA . HIS A 1 87 ? 3.839 -7.931 -0.835 1.00 88.50 87 HIS A CA 1
ATOM 671 C C . HIS A 1 87 ? 3.023 -9.232 -1.007 1.00 88.50 87 HIS A C 1
ATOM 673 O O . HIS A 1 87 ? 3.561 -10.246 -1.457 1.00 88.50 87 HIS A O 1
ATOM 679 N N . PRO A 1 88 ? 1.711 -9.228 -0.673 1.00 91.19 88 PRO A N 1
ATOM 680 C CA . PRO A 1 88 ? 0.852 -8.077 -0.340 1.00 91.19 88 PRO A CA 1
ATOM 681 C C . PRO A 1 88 ? 1.021 -7.563 1.095 1.00 91.19 88 PRO A C 1
ATOM 683 O O . PRO A 1 88 ? 1.438 -8.310 1.975 1.00 91.19 88 PRO A O 1
ATOM 686 N N . SER A 1 89 ? 0.645 -6.301 1.333 1.00 89.06 89 SER A N 1
ATOM 687 C CA . SER A 1 89 ? 0.701 -5.675 2.661 1.00 89.06 89 SER A CA 1
ATOM 688 C C . SER A 1 89 ? -0.636 -5.708 3.408 1.00 89.06 89 SER A C 1
ATOM 690 O O . SER A 1 89 ? -1.705 -5.613 2.801 1.00 89.06 89 SER A O 1
ATOM 692 N N . LEU A 1 90 ? -0.582 -5.771 4.739 1.00 88.25 90 LEU A N 1
ATOM 693 C CA . LEU A 1 90 ? -1.718 -5.619 5.648 1.00 88.25 90 LEU A CA 1
ATOM 694 C C . LEU A 1 90 ? -1.745 -4.227 6.287 1.00 88.25 90 LEU A C 1
ATOM 696 O O . LEU A 1 90 ? -0.768 -3.746 6.862 1.00 88.25 90 LEU A O 1
ATOM 700 N N . PHE A 1 91 ? -2.933 -3.627 6.257 1.00 89.62 91 PHE A N 1
ATOM 701 C CA . PHE A 1 91 ? -3.215 -2.315 6.825 1.00 89.62 91 PHE A CA 1
ATOM 702 C C . PHE A 1 91 ? -4.265 -2.460 7.921 1.00 89.62 91 PHE A C 1
ATOM 704 O O . PHE A 1 91 ? -5.402 -2.844 7.639 1.00 89.62 91 PHE A O 1
ATOM 711 N N . VAL A 1 92 ? -3.916 -2.111 9.158 1.00 90.50 92 VAL A N 1
ATOM 712 C CA . VAL A 1 92 ? -4.849 -2.140 10.293 1.00 90.50 92 VAL A CA 1
ATOM 713 C C . VAL A 1 92 ? -4.867 -0.769 10.940 1.00 90.50 92 VAL A C 1
ATOM 715 O O . VAL A 1 92 ? -3.846 -0.275 11.398 1.00 90.50 92 VAL A O 1
A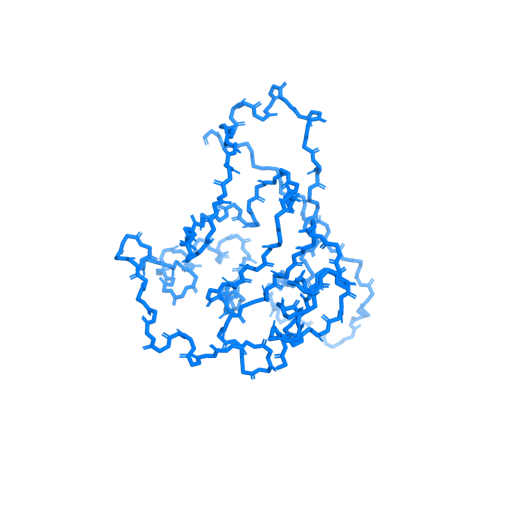TOM 718 N N . GLN A 1 93 ? -6.019 -0.111 10.922 1.00 91.62 93 GLN A N 1
ATOM 719 C CA . GLN A 1 93 ? -6.146 1.305 11.258 1.00 91.62 93 GLN A CA 1
ATOM 720 C C . GLN A 1 93 ? -7.341 1.493 12.182 1.00 91.62 93 GLN A C 1
ATOM 722 O O . GLN A 1 93 ? -8.387 0.875 11.974 1.00 91.62 93 GLN A O 1
ATOM 727 N N . GLY A 1 94 ? -7.192 2.337 13.198 1.00 90.69 94 GLY A N 1
ATOM 728 C CA . GLY A 1 94 ? -8.322 2.732 14.022 1.00 90.69 94 GLY A CA 1
ATOM 729 C C . GLY A 1 94 ? -9.183 3.818 13.364 1.00 90.69 94 GLY A C 1
ATOM 730 O O . GLY A 1 94 ? -8.857 4.380 12.313 1.00 90.69 94 GLY A O 1
ATOM 731 N N . ALA A 1 95 ? -10.329 4.101 13.985 1.00 91.69 95 ALA A N 1
ATOM 732 C CA . ALA A 1 95 ? -11.267 5.100 13.491 1.00 91.69 95 ALA A CA 1
ATOM 733 C C . ALA A 1 95 ? -10.668 6.516 13.538 1.00 91.69 95 ALA A C 1
ATOM 735 O O . ALA A 1 95 ? -10.189 6.979 14.576 1.00 91.69 95 ALA A O 1
ATOM 736 N N . GLY A 1 96 ? -10.752 7.216 12.404 1.00 87.50 96 GLY A N 1
ATOM 737 C CA . GLY A 1 96 ? -10.202 8.562 12.242 1.00 87.50 96 GLY A CA 1
ATOM 738 C C . GLY A 1 96 ? -8.731 8.596 11.825 1.00 87.50 96 GLY A C 1
ATOM 739 O O . GLY A 1 96 ? -8.190 9.686 11.680 1.00 87.50 96 GLY A O 1
ATOM 740 N N . PHE A 1 97 ? -8.086 7.444 11.598 1.00 90.94 97 PHE A N 1
ATOM 741 C CA . PHE A 1 97 ? -6.770 7.412 10.962 1.00 90.94 97 PHE A CA 1
ATOM 742 C C . PHE A 1 97 ? -6.828 8.080 9.578 1.00 90.94 97 PHE A C 1
ATOM 744 O O . PHE A 1 97 ? -7.711 7.778 8.770 1.00 90.94 97 PHE A O 1
ATOM 751 N N . VAL A 1 98 ? -5.860 8.952 9.289 1.00 87.19 98 VAL A N 1
ATOM 752 C CA . VAL A 1 98 ? -5.725 9.640 7.999 1.00 87.19 98 VAL A CA 1
ATOM 753 C C . VAL A 1 98 ? -4.337 9.365 7.434 1.00 87.19 98 VAL A C 1
ATOM 755 O O . VAL A 1 98 ? -3.332 9.620 8.092 1.00 87.19 98 VAL A O 1
ATOM 758 N N . SER A 1 99 ? -4.283 8.869 6.197 1.00 84.88 99 SER A N 1
ATOM 759 C CA . SER A 1 99 ? -3.038 8.853 5.428 1.00 84.88 99 SER A CA 1
ATOM 760 C C . SER A 1 99 ? -2.826 10.211 4.769 1.00 84.88 99 SER A C 1
ATOM 762 O O . SER A 1 99 ? -3.778 10.816 4.276 1.00 84.88 99 SER A O 1
ATOM 764 N N . ALA A 1 100 ? -1.574 10.663 4.702 1.00 83.38 100 ALA A N 1
ATOM 765 C CA . ALA A 1 100 ? -1.223 11.794 3.854 1.00 83.38 100 ALA A CA 1
ATOM 766 C C . ALA A 1 100 ? -1.534 11.478 2.380 1.00 83.38 100 ALA A C 1
ATOM 768 O O . ALA A 1 100 ? -1.459 10.320 1.959 1.00 83.38 100 ALA A O 1
ATOM 769 N N . MET A 1 101 ? -1.863 12.513 1.607 1.00 82.00 101 MET A N 1
ATOM 770 C CA . MET A 1 101 ? -2.001 12.422 0.154 1.00 82.00 101 MET A CA 1
ATOM 771 C C . MET A 1 101 ? -0.635 12.130 -0.473 1.00 82.00 101 MET A C 1
ATOM 773 O O . MET A 1 101 ? 0.336 12.821 -0.167 1.00 82.00 101 MET A O 1
ATOM 777 N N . HIS A 1 102 ? -0.562 11.104 -1.316 1.00 82.81 102 HIS A N 1
ATOM 778 C CA . HIS A 1 102 ? 0.659 10.677 -1.995 1.00 82.81 102 HIS A CA 1
ATOM 779 C C . HIS A 1 102 ? 0.319 9.955 -3.301 1.00 82.81 102 HIS A C 1
ATOM 781 O O . HIS A 1 102 ? -0.821 9.544 -3.512 1.00 82.81 102 HIS A O 1
ATOM 787 N N . THR A 1 103 ? 1.328 9.812 -4.154 1.00 84.12 103 THR A N 1
ATOM 788 C CA . THR A 1 103 ? 1.365 8.827 -5.235 1.00 84.12 103 THR A CA 1
ATOM 789 C C . THR A 1 103 ? 2.156 7.615 -4.760 1.00 84.12 103 THR A C 1
ATOM 791 O O . THR A 1 103 ? 3.089 7.764 -3.963 1.00 84.12 103 THR A O 1
ATOM 794 N N . ASP A 1 104 ? 1.815 6.435 -5.260 1.00 82.69 104 ASP A N 1
ATOM 795 C CA . ASP A 1 104 ? 2.551 5.224 -4.919 1.00 82.69 104 ASP A CA 1
ATOM 796 C C . ASP A 1 104 ? 3.981 5.261 -5.463 1.00 82.69 104 ASP A C 1
ATOM 798 O O . ASP A 1 104 ? 4.291 5.875 -6.491 1.00 82.69 104 ASP A O 1
ATOM 802 N N . THR A 1 105 ? 4.877 4.590 -4.746 1.00 78.44 105 THR A N 1
ATOM 803 C CA . THR A 1 105 ? 6.286 4.477 -5.116 1.00 78.44 105 THR A CA 1
ATOM 804 C C . THR A 1 105 ? 6.425 3.800 -6.479 1.00 78.44 105 THR A C 1
ATOM 806 O O . THR A 1 105 ? 5.647 2.910 -6.827 1.00 78.44 105 THR A O 1
ATOM 809 N N . LEU A 1 106 ? 7.430 4.225 -7.253 1.00 79.81 106 LEU A N 1
ATOM 810 C CA . LEU A 1 106 ? 7.715 3.734 -8.611 1.00 79.81 106 LEU A CA 1
ATOM 811 C C . LEU A 1 106 ? 6.559 3.917 -9.607 1.00 79.81 106 LEU A C 1
ATOM 813 O O . LEU A 1 106 ? 6.472 3.162 -10.571 1.00 79.81 106 LEU A O 1
ATOM 817 N N . ALA A 1 107 ? 5.667 4.889 -9.363 1.00 80.25 107 ALA A N 1
ATOM 818 C CA . ALA A 1 107 ? 4.445 5.078 -10.149 1.00 80.25 107 ALA A CA 1
ATOM 819 C C . ALA A 1 107 ? 3.648 3.768 -10.301 1.00 80.25 107 ALA A C 1
ATOM 821 O O . ALA A 1 107 ? 3.055 3.493 -11.344 1.00 80.25 107 ALA A O 1
ATOM 822 N N . SER A 1 108 ? 3.689 2.929 -9.264 1.00 83.31 108 SER A N 1
ATOM 823 C CA . SER A 1 108 ? 3.007 1.645 -9.281 1.00 83.31 108 SER A CA 1
ATOM 824 C C . SER A 1 108 ? 1.493 1.831 -9.198 1.00 83.31 108 SER A C 1
ATOM 826 O O . SER A 1 108 ? 0.975 2.872 -8.791 1.00 83.31 108 SER A O 1
ATOM 828 N N . HIS A 1 109 ? 0.775 0.796 -9.622 1.00 87.00 109 HIS A N 1
ATOM 829 C CA . HIS A 1 109 ? -0.658 0.697 -9.412 1.00 87.00 109 HIS A CA 1
ATOM 830 C C . HIS A 1 109 ? -0.909 -0.259 -8.255 1.00 87.00 109 HIS A C 1
ATOM 832 O O . HIS A 1 109 ? -0.315 -1.337 -8.196 1.00 87.00 109 HIS A O 1
ATOM 838 N N . PHE A 1 110 ? -1.836 0.101 -7.375 1.00 89.12 110 PHE A N 1
ATOM 839 C CA . PHE A 1 110 ? -2.263 -0.770 -6.295 1.00 89.12 110 PHE A CA 1
ATOM 840 C C . PHE A 1 110 ? -3.721 -1.172 -6.445 1.00 89.12 110 PHE A C 1
ATOM 842 O O . PHE A 1 110 ? -4.537 -0.538 -7.117 1.00 89.12 110 PHE A O 1
ATOM 849 N N . TRP A 1 111 ? -4.055 -2.230 -5.726 1.00 90.62 111 TRP A N 1
ATOM 850 C CA . TRP A 1 111 ? -5.419 -2.602 -5.438 1.00 90.62 111 TRP A CA 1
ATOM 851 C C . TRP A 1 111 ?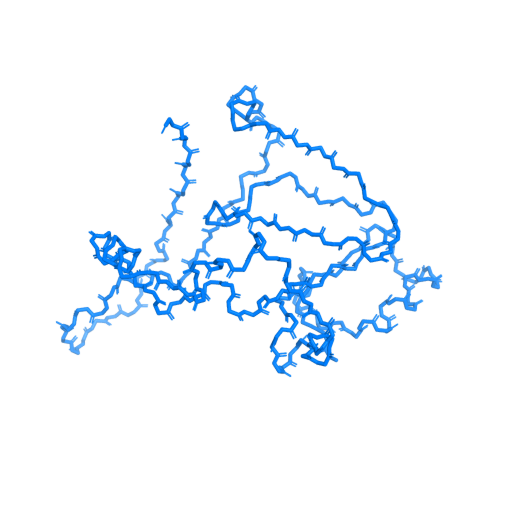 -5.522 -2.929 -3.959 1.00 90.62 111 TRP A C 1
ATOM 853 O O . TRP A 1 111 ? -4.582 -3.437 -3.348 1.00 90.62 111 TRP A O 1
ATOM 863 N N . GLN A 1 112 ? -6.664 -2.607 -3.361 1.00 92.12 112 GLN A N 1
ATOM 864 C CA . GLN A 1 112 ? -6.867 -2.814 -1.936 1.00 92.12 112 GLN A CA 1
ATOM 865 C C . GLN A 1 112 ? -8.223 -3.464 -1.693 1.00 92.12 112 GLN A C 1
ATOM 867 O O . GLN A 1 112 ? -9.259 -2.935 -2.093 1.00 92.12 112 GLN A O 1
ATOM 872 N N . ILE A 1 113 ? -8.223 -4.582 -0.967 1.00 89.94 113 ILE A N 1
ATOM 873 C CA . ILE A 1 113 ? -9.446 -5.157 -0.407 1.00 89.94 113 ILE A CA 1
ATOM 874 C C . ILE A 1 113 ? -9.669 -4.573 0.985 1.00 89.94 113 ILE A C 1
ATOM 876 O O . ILE A 1 113 ? -8.788 -4.608 1.844 1.00 89.94 113 ILE A O 1
ATOM 880 N N . ASN A 1 114 ? -10.878 -4.072 1.230 1.00 92.69 114 ASN A N 1
ATOM 881 C CA . ASN A 1 114 ? -11.312 -3.687 2.565 1.00 92.69 114 ASN A CA 1
ATOM 882 C C . ASN A 1 114 ? -12.032 -4.860 3.242 1.00 92.69 114 ASN A C 1
ATOM 884 O O . ASN A 1 114 ? -13.202 -5.109 2.963 1.00 92.69 114 ASN A O 1
ATOM 888 N N . LEU A 1 115 ? -11.332 -5.576 4.125 1.00 89.94 115 LEU A N 1
ATOM 889 C CA . LEU A 1 115 ? -11.879 -6.752 4.815 1.00 89.94 115 LEU A CA 1
ATOM 890 C C . LEU A 1 115 ? -12.878 -6.392 5.927 1.00 89.94 115 LEU A C 1
ATOM 892 O O . LEU A 1 115 ? -13.770 -7.178 6.228 1.00 89.94 115 LEU A O 1
ATOM 896 N N . SER A 1 116 ? -12.725 -5.225 6.561 1.00 89.50 116 SER A N 1
ATOM 897 C CA . SER A 1 116 ? -13.591 -4.765 7.651 1.00 89.50 116 SER A CA 1
ATOM 898 C C . SER A 1 116 ? -13.573 -3.240 7.779 1.00 89.50 116 SER A C 1
ATOM 900 O O . SER A 1 116 ? -12.611 -2.582 7.388 1.00 89.50 116 SER A O 1
ATOM 902 N N . GLY A 1 117 ? -14.639 -2.668 8.342 1.00 93.69 117 GLY A N 1
ATOM 903 C CA . GLY A 1 117 ? -14.782 -1.225 8.534 1.00 93.69 117 GLY A CA 1
ATOM 904 C C . GLY A 1 117 ? -15.118 -0.469 7.247 1.00 93.69 117 GLY A C 1
ATOM 905 O O . GLY A 1 117 ? -15.661 -1.030 6.295 1.00 93.69 117 GLY A O 1
ATOM 906 N N . ARG A 1 118 ? -14.833 0.837 7.221 1.00 92.31 118 ARG A N 1
ATOM 907 C CA . ARG A 1 118 ? -15.090 1.719 6.071 1.00 92.31 118 ARG A CA 1
ATOM 908 C C . ARG A 1 118 ? -13.916 2.669 5.875 1.00 92.31 118 ARG A C 1
ATOM 910 O O . ARG A 1 118 ? -13.413 3.226 6.847 1.00 92.31 118 ARG A O 1
ATOM 917 N N . LYS A 1 119 ? -13.530 2.892 4.619 1.00 92.12 119 LYS A N 1
ATOM 918 C CA . LYS A 1 119 ? -12.544 3.905 4.229 1.00 92.12 119 LYS A CA 1
ATOM 919 C C . LYS A 1 119 ? -13.190 4.926 3.302 1.00 92.12 119 LYS A C 1
ATOM 921 O O . LYS A 1 119 ? -14.038 4.569 2.487 1.00 92.12 119 LYS A O 1
ATOM 926 N N . ARG A 1 120 ? -12.788 6.189 3.435 1.00 92.75 120 ARG A N 1
ATOM 927 C CA . ARG A 1 120 ? -13.129 7.262 2.497 1.00 92.75 120 ARG A CA 1
ATOM 928 C C . ARG A 1 120 ? -11.890 7.570 1.669 1.00 92.75 120 ARG A C 1
ATOM 930 O O . ARG A 1 120 ? -10.826 7.774 2.243 1.00 92.75 120 ARG A O 1
ATOM 937 N N . TRP A 1 121 ? -12.057 7.614 0.355 1.00 90.19 121 TRP A N 1
ATOM 938 C CA . TRP A 1 121 ? -10.996 7.940 -0.589 1.00 90.19 121 TRP A CA 1
ATOM 939 C C . TRP A 1 121 ? -11.296 9.271 -1.263 1.00 90.19 121 TRP A C 1
ATOM 941 O O . TRP A 1 121 ? -12.447 9.549 -1.601 1.00 90.19 121 TRP A O 1
ATOM 951 N N . THR A 1 122 ? -10.246 10.054 -1.473 1.00 86.50 122 THR A N 1
ATOM 952 C CA . THR A 1 122 ? -10.258 11.219 -2.354 1.00 86.50 122 THR A CA 1
ATOM 953 C C . THR A 1 122 ? -9.147 10.993 -3.363 1.00 86.50 122 THR A C 1
ATOM 955 O O . THR A 1 122 ? -7.996 10.818 -2.971 1.00 86.50 122 THR A O 1
ATOM 958 N N . LEU A 1 123 ? -9.508 10.943 -4.641 1.00 85.00 123 LEU A N 1
ATOM 959 C CA . LEU A 1 123 ? -8.585 10.715 -5.746 1.00 85.00 123 LEU A CA 1
ATOM 960 C C . LEU A 1 123 ? -8.518 11.991 -6.581 1.00 85.00 123 LEU A C 1
ATOM 962 O O . LEU A 1 123 ? -9.541 12.642 -6.793 1.00 85.00 123 LEU A O 1
ATOM 966 N N . PHE A 1 124 ? -7.320 12.325 -7.041 1.00 82.88 124 PHE A N 1
ATOM 967 C CA . PHE A 1 124 ? -7.064 13.441 -7.944 1.00 82.88 124 PHE A CA 1
ATOM 968 C C . PHE A 1 124 ? -6.397 12.890 -9.197 1.00 82.88 124 PHE A C 1
ATOM 970 O O . PHE A 1 124 ? -5.596 11.957 -9.107 1.00 82.88 124 PHE A O 1
ATOM 977 N N . SER A 1 125 ? -6.734 13.441 -10.360 1.00 82.31 125 SER A N 1
ATOM 978 C CA . SER A 1 125 ? -6.005 13.118 -11.584 1.00 82.31 125 SER A CA 1
ATOM 979 C C . SER A 1 125 ? -4.594 13.711 -11.530 1.00 82.31 125 SER A C 1
ATOM 981 O O . SER A 1 125 ? -4.350 14.687 -10.819 1.00 82.31 125 SER A O 1
ATOM 983 N N . ALA A 1 126 ? -3.664 13.157 -12.311 1.00 75.19 126 ALA A N 1
ATOM 984 C CA . ALA A 1 126 ? -2.321 13.727 -12.431 1.00 75.19 126 ALA A CA 1
ATOM 985 C C . ALA A 1 126 ? -2.371 15.196 -12.900 1.00 75.19 126 ALA A C 1
ATOM 987 O O . ALA A 1 126 ? -1.655 16.041 -12.373 1.00 75.19 126 ALA A O 1
ATOM 988 N N . THR A 1 127 ? -3.305 15.525 -13.796 1.00 75.69 127 THR A N 1
ATOM 989 C CA . THR A 1 127 ? -3.546 16.895 -14.269 1.00 75.69 127 THR A CA 1
ATOM 990 C C . THR A 1 127 ? -4.083 17.831 -13.179 1.00 75.69 127 THR A C 1
ATOM 992 O O . THR A 1 127 ? -3.765 19.018 -13.173 1.00 75.69 127 THR A O 1
ATOM 995 N N . ASP A 1 128 ? -4.845 17.322 -12.202 1.00 73.75 128 ASP A N 1
ATOM 996 C CA . ASP A 1 128 ? -5.297 18.127 -11.055 1.00 73.75 128 ASP A CA 1
ATOM 997 C C . ASP A 1 128 ? -4.138 18.484 -10.114 1.00 73.75 128 ASP A C 1
ATOM 999 O O . ASP A 1 128 ? -4.200 19.492 -9.401 1.00 73.75 128 ASP A O 1
ATOM 1003 N N . MET A 1 129 ? -3.088 17.655 -10.072 1.00 65.06 129 MET A N 1
ATOM 1004 C CA . MET A 1 129 ? -1.951 17.856 -9.173 1.00 65.06 129 MET A CA 1
ATOM 1005 C C . MET A 1 129 ? -1.124 19.082 -9.557 1.00 65.06 129 MET A C 1
ATOM 1007 O O . MET A 1 129 ? -0.682 19.801 -8.660 1.00 65.06 129 MET A O 1
ATOM 1011 N N . GLU A 1 130 ? -0.973 19.372 -10.851 1.00 66.38 130 GLU A N 1
ATOM 1012 C CA . GLU A 1 130 ? -0.271 20.571 -11.336 1.00 66.38 130 GLU A CA 1
ATOM 1013 C C . GLU A 1 130 ? -0.943 21.855 -10.836 1.00 66.38 130 GLU A C 1
ATOM 1015 O O . GLU A 1 130 ? -0.280 22.803 -10.417 1.00 66.38 130 GLU A O 1
ATOM 1020 N N . GLN A 1 131 ? -2.275 21.848 -10.766 1.00 64.50 131 GLN A N 1
ATOM 1021 C CA . GLN A 1 131 ? -3.071 22.977 -10.283 1.00 64.50 131 GLN A CA 1
ATOM 1022 C C . GLN A 1 131 ? -3.102 23.081 -8.750 1.00 64.50 131 GLN A C 1
ATOM 1024 O O . GLN A 1 131 ? -3.429 24.132 -8.198 1.00 64.50 131 GLN A O 1
ATOM 1029 N N . ARG A 1 132 ? -2.779 21.992 -8.039 1.00 65.44 132 ARG A N 1
ATOM 1030 C CA . ARG A 1 132 ? -2.932 21.855 -6.578 1.00 65.44 132 ARG A CA 1
ATOM 1031 C C . ARG A 1 132 ? -1.623 21.564 -5.845 1.00 65.44 132 ARG A C 1
ATOM 1033 O O . ARG A 1 132 ? -1.666 21.131 -4.693 1.00 65.44 132 ARG A O 1
ATOM 1040 N N . GLY A 1 133 ? -0.472 21.834 -6.463 1.00 60.12 133 GLY A N 1
ATOM 1041 C CA . GLY A 1 133 ? 0.857 21.451 -5.965 1.00 60.12 133 GLY A CA 1
ATOM 1042 C C . GLY A 1 133 ? 1.167 21.828 -4.506 1.00 60.12 133 GLY A C 1
ATOM 1043 O O . GLY A 1 133 ? 1.949 21.142 -3.855 1.00 60.12 133 GLY A O 1
ATOM 1044 N N . GLY A 1 134 ? 0.510 22.852 -3.948 1.00 63.25 134 GLY A N 1
ATOM 1045 C CA . GLY A 1 134 ? 0.644 23.238 -2.535 1.00 63.25 134 GLY A CA 1
ATOM 1046 C C . GLY A 1 134 ? -0.015 22.296 -1.513 1.00 63.25 134 GLY A C 1
ATOM 1047 O O . GLY A 1 134 ? 0.266 22.412 -0.324 1.00 63.25 134 GLY A O 1
ATOM 1048 N N . LEU A 1 135 ? -0.884 21.371 -1.936 1.00 58.62 135 LEU A N 1
ATOM 1049 C CA . LEU A 1 135 ? -1.585 20.428 -1.047 1.00 58.62 135 LEU A CA 1
ATOM 1050 C C . LEU A 1 135 ? -0.835 19.102 -0.848 1.00 58.62 135 LEU A C 1
ATOM 1052 O O . LEU A 1 135 ? -1.239 18.281 -0.024 1.00 58.62 135 LEU A O 1
ATOM 1056 N N . LEU A 1 136 ? 0.240 18.874 -1.603 1.00 53.59 136 LEU A N 1
ATOM 1057 C CA . LEU A 1 136 ? 0.999 17.630 -1.579 1.00 53.59 136 LEU A CA 1
ATOM 1058 C C . LEU A 1 136 ? 2.213 17.757 -0.669 1.00 53.59 136 LEU A C 1
ATOM 1060 O O . LEU A 1 136 ? 3.018 18.681 -0.788 1.00 53.59 136 LEU A O 1
ATOM 1064 N N . ARG A 1 137 ? 2.404 16.765 0.202 1.00 47.69 137 ARG A N 1
ATOM 1065 C CA . ARG A 1 137 ? 3.714 16.543 0.810 1.00 47.69 137 ARG A CA 1
ATOM 1066 C C . ARG A 1 137 ? 4.588 15.930 -0.283 1.00 47.69 137 ARG A C 1
ATOM 1068 O O . ARG A 1 137 ? 4.238 14.877 -0.807 1.00 47.69 137 ARG A O 1
ATOM 1075 N N . LYS A 1 138 ? 5.706 16.570 -0.640 1.00 44.81 138 LYS A N 1
ATOM 1076 C CA . LYS A 1 138 ? 6.727 15.916 -1.470 1.00 44.81 138 LYS A CA 1
ATOM 1077 C C . LYS A 1 138 ? 7.233 14.697 -0.704 1.00 44.81 138 LYS A C 1
ATOM 1079 O O . LYS A 1 138 ? 7.993 14.838 0.253 1.00 44.81 138 LYS A O 1
ATOM 1084 N N . THR A 1 139 ? 6.779 13.512 -1.085 1.00 38.12 139 THR A N 1
ATOM 1085 C CA . THR A 1 139 ? 7.335 12.264 -0.571 1.00 38.12 139 THR A CA 1
ATOM 1086 C C . THR A 1 139 ? 8.624 12.008 -1.339 1.00 38.12 139 THR A C 1
ATOM 1088 O O . THR A 1 139 ? 8.598 11.488 -2.449 1.00 38.12 139 THR A O 1
ATOM 1091 N N . LEU A 1 140 ? 9.759 12.437 -0.783 1.00 36.25 140 LEU A N 1
ATOM 1092 C CA . LEU A 1 140 ? 11.062 12.033 -1.301 1.00 36.25 140 LEU A CA 1
ATOM 1093 C C . LEU A 1 140 ? 11.270 10.555 -0.973 1.00 36.25 140 LEU A C 1
ATOM 1095 O O . LEU A 1 140 ? 11.392 10.183 0.195 1.00 36.25 140 LEU A O 1
ATOM 1099 N N . HIS A 1 141 ? 11.320 9.720 -2.006 1.00 33.41 141 HIS A N 1
ATOM 1100 C CA . HIS A 1 141 ? 11.832 8.367 -1.875 1.00 33.41 141 HIS A CA 1
ATOM 1101 C C . HIS A 1 141 ? 13.335 8.374 -2.120 1.00 33.41 141 HIS A C 1
ATOM 1103 O O . HIS A 1 141 ? 13.793 8.447 -3.255 1.00 33.41 141 HIS A O 1
ATOM 1109 N N . VAL A 1 142 ? 14.102 8.256 -1.040 1.00 31.03 142 VAL A N 1
ATOM 1110 C CA . VAL A 1 142 ? 15.517 7.897 -1.128 1.00 31.03 142 VAL A CA 1
ATOM 1111 C C . VAL A 1 142 ? 15.575 6.372 -1.195 1.00 31.03 142 VAL A C 1
ATOM 1113 O O . VAL A 1 142 ? 15.451 5.701 -0.173 1.00 31.03 142 VAL A O 1
ATOM 1116 N N . SER A 1 143 ? 15.681 5.812 -2.402 1.00 33.69 143 SER A N 1
ATOM 1117 C CA . SER A 1 143 ? 16.049 4.403 -2.562 1.00 33.69 143 SER A CA 1
ATOM 1118 C C . SER A 1 143 ? 17.568 4.313 -2.541 1.00 33.69 143 SER A C 1
ATOM 1120 O O . SER A 1 143 ? 18.230 4.765 -3.470 1.00 33.69 143 SER A O 1
ATOM 1122 N N . THR A 1 144 ? 18.132 3.743 -1.481 1.00 33.47 144 THR A N 1
ATOM 1123 C CA . THR A 1 144 ? 19.575 3.476 -1.388 1.00 33.47 144 THR A CA 1
ATOM 1124 C C . THR A 1 144 ? 20.007 2.235 -2.177 1.00 33.47 144 THR A C 1
ATOM 1126 O O . THR A 1 144 ? 21.181 1.885 -2.139 1.00 33.47 144 THR A O 1
ATOM 1129 N N . GLU A 1 145 ? 19.087 1.550 -2.868 1.00 37.72 145 GLU A N 1
ATOM 1130 C CA . GLU A 1 145 ? 19.328 0.208 -3.430 1.00 37.72 145 GLU A CA 1
ATOM 1131 C C . GLU A 1 145 ? 19.218 0.111 -4.959 1.00 37.72 145 GLU A C 1
ATOM 1133 O O . GLU A 1 145 ? 19.382 -0.974 -5.511 1.00 37.72 145 GLU A O 1
ATOM 1138 N N . LEU A 1 146 ? 19.033 1.223 -5.680 1.00 40.66 146 LEU A N 1
ATOM 1139 C CA . LEU A 1 146 ? 19.252 1.234 -7.132 1.00 40.66 146 LEU A CA 1
ATOM 1140 C C . LEU A 1 146 ? 20.759 1.323 -7.403 1.00 40.66 146 LEU A C 1
ATOM 1142 O O . LEU A 1 146 ? 21.287 2.376 -7.756 1.00 40.66 146 LEU A O 1
ATOM 1146 N N . ALA A 1 147 ? 21.474 0.225 -7.164 1.00 41.91 147 ALA A N 1
ATOM 1147 C CA . ALA A 1 147 ? 22.865 0.117 -7.575 1.00 41.91 147 ALA A CA 1
ATOM 1148 C C . ALA A 1 147 ? 22.915 0.109 -9.115 1.00 41.91 147 ALA A C 1
ATOM 1150 O O . ALA A 1 147 ? 22.226 -0.709 -9.732 1.00 41.91 147 ALA A O 1
ATOM 1151 N N . PRO A 1 148 ? 23.723 0.971 -9.758 1.00 42.81 148 PRO A N 1
ATOM 1152 C CA . PRO A 1 148 ? 24.083 0.766 -11.153 1.00 42.81 148 PRO A CA 1
ATOM 1153 C C . PRO A 1 148 ? 24.665 -0.641 -11.274 1.00 42.81 148 PRO A C 1
ATOM 1155 O O . PRO A 1 148 ? 25.476 -1.034 -10.427 1.00 42.81 148 PRO A O 1
ATOM 1158 N N . GLY A 1 149 ? 24.230 -1.399 -12.286 1.00 43.69 149 GLY A N 1
ATOM 1159 C CA . GLY A 1 149 ? 24.719 -2.755 -12.528 1.00 43.69 149 GLY A CA 1
ATOM 1160 C C . GLY A 1 149 ? 26.238 -2.787 -12.388 1.00 43.69 149 GLY A C 1
ATOM 1161 O O . GLY A 1 149 ? 26.933 -2.002 -13.034 1.00 43.69 149 GLY A O 1
ATOM 1162 N N . ALA A 1 150 ? 26.733 -3.635 -11.483 1.00 46.06 150 ALA A N 1
ATOM 1163 C CA . ALA A 1 150 ? 28.144 -3.755 -11.153 1.00 46.06 150 ALA A CA 1
ATOM 1164 C C . ALA A 1 150 ? 28.917 -4.316 -12.356 1.00 46.06 150 ALA A C 1
ATOM 1166 O O . ALA A 1 150 ? 29.269 -5.493 -12.419 1.00 46.06 150 ALA A O 1
ATOM 1167 N N . GLY A 1 151 ? 29.179 -3.455 -13.335 1.00 44.16 151 GLY A N 1
ATOM 1168 C CA . GLY A 1 151 ? 30.178 -3.674 -14.356 1.00 44.16 151 GLY A CA 1
ATOM 1169 C C . GLY A 1 151 ? 31.539 -3.708 -13.677 1.00 44.16 151 GLY A C 1
ATOM 1170 O O . GLY A 1 151 ? 32.076 -2.670 -13.310 1.00 44.16 151 GLY A O 1
ATOM 1171 N N . SER A 1 152 ? 32.048 -4.920 -13.462 1.00 50.50 152 SER A N 1
ATOM 1172 C CA . SER A 1 152 ? 33.466 -5.281 -13.362 1.00 50.50 152 SER A CA 1
ATOM 1173 C C . SER A 1 152 ? 34.455 -4.100 -13.479 1.00 50.50 152 SER A C 1
ATOM 1175 O O . SER A 1 152 ? 34.831 -3.734 -14.593 1.00 50.50 152 SER A O 1
ATOM 1177 N N . ALA A 1 153 ? 34.961 -3.586 -12.349 1.00 44.22 153 ALA A N 1
ATOM 1178 C CA . ALA A 1 153 ? 36.304 -3.001 -12.273 1.00 44.22 153 ALA A CA 1
ATOM 1179 C C . ALA A 1 153 ? 36.814 -2.835 -10.824 1.00 44.22 153 ALA A C 1
ATOM 1181 O O . ALA A 1 153 ? 36.246 -2.102 -10.026 1.00 44.22 153 ALA A O 1
ATOM 1182 N N . ALA A 1 154 ? 37.946 -3.501 -10.570 1.00 47.31 154 ALA A N 1
ATOM 1183 C CA . ALA A 1 154 ? 39.053 -3.169 -9.667 1.00 47.31 154 ALA A CA 1
ATOM 1184 C C . ALA A 1 154 ? 38.811 -2.945 -8.155 1.00 47.31 154 ALA A C 1
ATOM 1186 O O . ALA A 1 154 ? 38.167 -2.007 -7.696 1.00 47.31 154 ALA A O 1
ATOM 1187 N N . ALA A 1 155 ? 39.488 -3.786 -7.367 1.00 51.78 155 ALA A N 1
ATOM 1188 C CA . ALA A 1 155 ? 39.697 -3.616 -5.936 1.00 51.78 155 ALA A CA 1
ATOM 1189 C C . ALA A 1 155 ? 40.407 -2.282 -5.638 1.00 51.78 155 ALA A C 1
ATOM 1191 O O . ALA A 1 155 ? 41.526 -2.066 -6.100 1.00 51.78 155 ALA A O 1
ATOM 1192 N N . GLY A 1 156 ? 39.770 -1.416 -4.843 1.00 52.22 156 GLY A N 1
ATOM 1193 C CA . GLY A 1 156 ? 40.430 -0.236 -4.274 1.00 52.22 156 GLY A CA 1
ATOM 1194 C C . GLY A 1 156 ? 39.637 1.072 -4.226 1.00 52.22 156 GLY A C 1
ATOM 1195 O O . GLY A 1 156 ? 40.275 2.115 -4.129 1.00 52.22 156 GLY A O 1
ATOM 1196 N N . GLN A 1 157 ? 38.298 1.071 -4.289 1.00 44.75 157 GLN A N 1
ATOM 1197 C CA . GLN A 1 157 ? 37.517 2.308 -4.138 1.00 44.75 157 GLN A CA 1
ATOM 1198 C C . GLN A 1 157 ? 36.757 2.395 -2.810 1.00 44.75 157 GLN A C 1
ATOM 1200 O O . GLN A 1 157 ? 35.983 1.515 -2.432 1.00 44.75 157 GLN A O 1
ATOM 1205 N N . ASP A 1 158 ? 37.033 3.504 -2.127 1.00 47.12 158 ASP A N 1
ATOM 1206 C CA . ASP A 1 158 ? 36.413 4.005 -0.910 1.00 47.12 158 ASP A CA 1
ATOM 1207 C C . ASP A 1 158 ? 34.883 4.121 -1.070 1.00 47.12 158 ASP A C 1
ATOM 1209 O O . ASP A 1 158 ? 34.381 4.770 -1.988 1.00 47.12 158 ASP A O 1
ATOM 1213 N N . ARG A 1 159 ? 34.127 3.457 -0.186 1.00 44.38 159 ARG A N 1
ATOM 1214 C CA . ARG A 1 159 ? 32.653 3.354 -0.222 1.00 44.38 159 ARG A CA 1
ATOM 1215 C C . ARG A 1 159 ? 31.966 4.551 0.450 1.00 44.38 159 ARG A C 1
ATOM 1217 O O . ARG A 1 159 ? 30.976 4.381 1.157 1.00 44.38 159 ARG A O 1
ATOM 1224 N N . SER A 1 160 ? 32.480 5.757 0.238 1.00 42.03 160 SER A N 1
ATOM 1225 C CA . SER A 1 160 ? 31.917 7.004 0.774 1.00 42.03 160 SER A CA 1
ATOM 1226 C C . SER A 1 160 ? 31.109 7.796 -0.263 1.00 42.03 160 SER A C 1
ATOM 1228 O O . SER A 1 160 ? 30.894 8.996 -0.099 1.00 42.03 160 SER A O 1
ATOM 1230 N N . ALA A 1 161 ? 30.627 7.143 -1.329 1.00 40.22 161 ALA A N 1
ATOM 1231 C CA . ALA A 1 161 ? 29.745 7.803 -2.284 1.00 40.22 161 ALA A CA 1
ATOM 1232 C C . ALA A 1 161 ? 28.457 8.262 -1.566 1.00 40.22 161 ALA A C 1
ATOM 1234 O O . ALA A 1 161 ? 27.789 7.438 -0.931 1.00 40.22 161 ALA A O 1
ATOM 1235 N N . PRO A 1 162 ? 28.105 9.560 -1.629 1.00 37.19 162 PRO A N 1
ATOM 1236 C CA . PRO A 1 162 ? 26.863 10.047 -1.052 1.00 37.19 162 PRO A CA 1
ATOM 1237 C C . PRO A 1 162 ? 25.674 9.356 -1.739 1.00 37.19 162 PRO A C 1
ATOM 1239 O O . PRO A 1 162 ? 25.770 9.012 -2.921 1.00 37.19 162 PRO A O 1
ATOM 1242 N N . PRO A 1 163 ? 24.559 9.132 -1.021 1.00 37.81 163 PRO A N 1
ATOM 1243 C CA . PRO A 1 163 ? 23.367 8.538 -1.609 1.00 37.81 163 PRO A CA 1
ATOM 1244 C C . PRO A 1 163 ? 22.960 9.327 -2.856 1.00 37.81 163 PRO A C 1
ATOM 1246 O O . PRO A 1 163 ? 22.850 10.552 -2.818 1.00 37.81 163 PRO A O 1
ATOM 1249 N N . VAL A 1 164 ? 22.756 8.616 -3.966 1.00 31.19 164 VAL A N 1
ATOM 1250 C CA . VAL A 1 164 ? 22.241 9.213 -5.196 1.00 31.19 164 VAL A CA 1
ATOM 1251 C C . VAL A 1 164 ? 20.783 9.579 -4.947 1.00 31.19 164 VAL A C 1
ATOM 1253 O O . VAL A 1 164 ? 19.923 8.716 -4.774 1.00 31.19 164 VAL A O 1
ATOM 1256 N N . GLU A 1 165 ? 20.507 10.876 -4.890 1.00 34.12 165 GLU A N 1
ATOM 1257 C CA . GLU A 1 165 ? 19.150 11.400 -4.826 1.00 34.12 165 GLU A CA 1
ATOM 1258 C C . GLU A 1 165 ? 18.514 11.277 -6.214 1.00 34.12 165 GLU A C 1
ATOM 1260 O O . GLU A 1 165 ? 18.789 12.069 -7.115 1.00 34.12 165 GLU A O 1
ATOM 1265 N N . VAL A 1 166 ? 17.670 10.263 -6.409 1.00 29.20 166 VAL A N 1
ATOM 1266 C CA . VAL A 1 166 ? 16.871 10.144 -7.633 1.00 29.20 166 VAL A CA 1
ATOM 1267 C C . VAL A 1 166 ? 15.544 10.864 -7.411 1.00 29.20 166 VAL A C 1
ATOM 1269 O O . VAL A 1 166 ? 14.627 10.338 -6.778 1.00 29.20 166 VAL A O 1
ATOM 1272 N N . GLN A 1 167 ? 15.444 12.091 -7.919 1.00 27.23 167 GLN A N 1
ATOM 1273 C CA . GLN A 1 167 ? 14.186 12.831 -7.959 1.00 27.23 167 GLN A CA 1
ATOM 1274 C C . GLN A 1 167 ? 13.353 12.346 -9.149 1.00 27.23 167 GLN A C 1
ATOM 1276 O O . GLN A 1 167 ? 13.643 12.668 -10.298 1.00 27.23 167 GLN A O 1
ATOM 1281 N N . TRP A 1 168 ? 12.302 11.578 -8.875 1.00 28.22 168 TRP A N 1
ATOM 1282 C CA . TRP A 1 168 ? 11.298 11.244 -9.881 1.00 28.22 168 TRP A CA 1
ATOM 1283 C C . TRP A 1 168 ? 10.240 12.348 -9.913 1.00 28.22 168 TRP A C 1
ATOM 1285 O O . TRP A 1 168 ? 9.452 12.493 -8.979 1.00 28.22 168 TRP A O 1
ATOM 1295 N N . ALA A 1 169 ? 10.222 13.127 -10.990 1.00 24.75 169 ALA A N 1
ATOM 1296 C CA . ALA A 1 169 ? 9.077 13.938 -11.377 1.00 24.75 169 ALA A CA 1
ATOM 1297 C C . ALA A 1 169 ? 8.463 13.269 -12.608 1.00 24.75 169 ALA A C 1
ATOM 1299 O O . ALA A 1 169 ? 9.053 13.310 -13.683 1.00 24.75 169 ALA A O 1
ATOM 1300 N N . SER A 1 170 ? 7.319 12.599 -12.453 1.00 28.30 170 SER A N 1
ATOM 1301 C CA . SER A 1 170 ? 6.559 12.133 -13.613 1.00 28.30 170 SER A CA 1
ATOM 1302 C C . SER A 1 170 ? 5.510 13.179 -13.971 1.00 28.30 170 SER A C 1
ATOM 1304 O O . SER A 1 170 ? 4.479 13.288 -13.309 1.00 28.30 170 SER A O 1
ATOM 1306 N N . THR A 1 171 ? 5.773 13.939 -15.022 1.00 24.38 171 THR A N 1
ATOM 1307 C CA . THR A 1 171 ? 4.728 14.520 -15.866 1.00 24.38 171 THR A CA 1
ATOM 1308 C C . THR A 1 171 ? 4.525 13.524 -17.000 1.00 24.38 171 THR A C 1
ATOM 1310 O O . THR A 1 171 ? 5.440 13.329 -17.797 1.00 24.38 171 THR A O 1
ATOM 1313 N N . PHE A 1 172 ? 3.395 12.819 -17.027 1.00 25.52 172 PHE A N 1
ATOM 1314 C CA . PHE A 1 172 ? 3.060 11.989 -18.183 1.00 25.52 172 PHE A CA 1
ATOM 1315 C C . PHE A 1 172 ? 2.248 12.830 -19.173 1.00 25.52 172 PHE A C 1
ATOM 1317 O O . PHE A 1 172 ? 1.106 13.183 -18.876 1.00 25.52 172 PHE A O 1
ATOM 1324 N N . GLU A 1 173 ? 2.870 13.131 -20.316 1.00 26.73 173 GLU A N 1
ATOM 1325 C CA . GLU A 1 173 ? 2.220 13.117 -21.637 1.00 26.73 173 GLU A CA 1
ATOM 1326 C C . GLU A 1 173 ? 2.375 11.718 -22.251 1.00 26.73 173 GLU A C 1
ATOM 1328 O O . GLU A 1 173 ? 3.429 11.079 -22.003 1.00 26.73 173 GLU A O 1
#

InterPro domains:
  IPR050910 JMJD6 family arginine demethylases/lysyl-hydroxylases [PTHR12480] (26-172)

Secondary structure (DSSP, 8-state):
---B-TTS-B--HHHHHHHHHTTSS-TT-EEE-S-TT-TTTS-HHHHTT----GGGTT-TTTS--HHHHHHHHHTT--SS--TTTTPSPPEEE-TT--PPP-PPGGG--------SS--------HHHHHHTGGG--------TT---------S---S-PPP----------

Radius of gyration: 19.52 Å; chains: 1; bounding box: 56×43×49 Å

Sequence (173 aa):
RGGPSWGGQVWNLSSWVHELWSGRIPSHVGIFDKGLATAQNGCPALLAKFHVPPYFAHDVFKHPSDRFIASLSSAGLTTEVDPFKDHPSLFVQGAGFVSAMHTDTLASHFWQINLSGRKRWTLFSATDMEQRGGLLRKTLHVSTELAPGAGSAAAGQDRSAPPVEVQWASTFE

pLDDT: mean 72.07, std 21.52, range [24.38, 96.0]